Protein AF-A0A9E5EX34-F1 (afdb_monomer_lite)

pLDDT: mean 93.38, std 7.02, range [61.38, 98.5]

Radius of gyration: 18.09 Å; chains: 1; bounding box: 38×45×46 Å

Foldseek 3Di:
DCLCPPVPPNNCVPPPADCVRVVPVVVCVVVDPDDRPDDAPDPDPLQSLCCVWAVDWDPVSVVQVVCQVVPPPVNPRNDSLHQLSVCVRGADPRGTPLVVCVVVVAQEEEQQGQWAQDPDQPDFIGHSDPSRVVRYGRNRHHDDLVDALVVNVVVVVVVVVVCVVPPDDTPYYHGDHPND

Sequence (180 aa):
MFGDIKEGNGDPSLCIFDEKVTPNQHKIAREYTLLDNLYVDGEVSADGHQWSMAAYSTDFVEKVWPLTYRGSPLKKLAAYPSEGAYDVVARPAGGYIWDRCAEAKVSFRSYGEWVDNAKKLGEPSKARVKALEGKFDPFYRGYDLDYPDVKRAERFLEEVARFEKEGGMPQLSIVRLPND

Structure (mmCIF, N/CA/C/O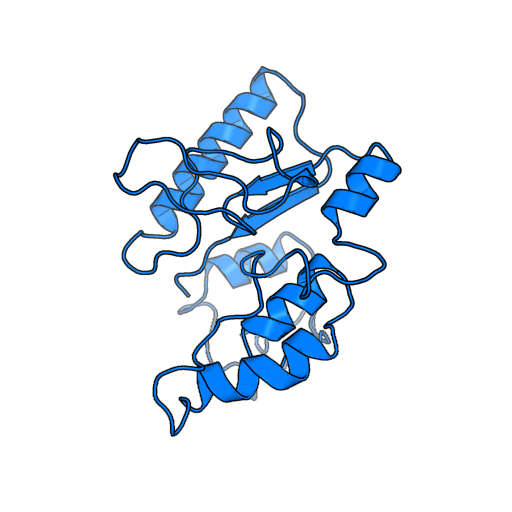 backbone):
data_AF-A0A9E5EX34-F1
#
_entry.id   AF-A0A9E5EX34-F1
#
loop_
_atom_site.group_PDB
_atom_site.id
_atom_site.type_symbol
_atom_site.label_atom_id
_atom_site.label_alt_id
_atom_site.label_comp_id
_atom_site.label_asym_id
_atom_site.label_entity_id
_atom_site.label_seq_id
_atom_site.pdbx_PDB_ins_code
_atom_site.Cartn_x
_atom_site.Cartn_y
_atom_site.Cartn_z
_atom_site.occupancy
_atom_site.B_iso_or_equiv
_atom_site.auth_seq_id
_atom_site.auth_comp_id
_atom_site.auth_asym_id
_atom_site.auth_atom_id
_atom_site.pdbx_PDB_model_num
ATOM 1 N N . MET A 1 1 ? 2.849 -19.484 -6.373 1.00 84.06 1 MET A N 1
ATOM 2 C CA . MET A 1 1 ? 2.858 -19.481 -4.896 1.00 84.06 1 MET A CA 1
ATOM 3 C C . MET A 1 1 ? 1.827 -20.447 -4.331 1.00 84.06 1 MET A C 1
ATOM 5 O O . MET A 1 1 ? 2.218 -21.235 -3.504 1.00 84.06 1 MET A O 1
ATOM 9 N N . PHE A 1 2 ? 0.559 -20.428 -4.763 1.00 93.00 2 PHE A N 1
ATOM 10 C CA . PHE A 1 2 ? -0.502 -21.250 -4.143 1.00 93.00 2 PHE A CA 1
ATOM 11 C C . PHE A 1 2 ? -0.982 -22.440 -4.990 1.00 93.00 2 PHE A C 1
ATOM 13 O O . PHE A 1 2 ? -2.113 -22.890 -4.834 1.00 93.00 2 PHE A O 1
ATOM 20 N N . GLY A 1 3 ? -0.153 -22.945 -5.912 1.00 93.38 3 GLY A N 1
ATOM 21 C CA . GLY A 1 3 ? -0.540 -24.087 -6.756 1.00 93.38 3 GLY A CA 1
ATOM 22 C C . GLY A 1 3 ? -0.783 -25.367 -5.947 1.00 93.38 3 GLY A C 1
ATOM 23 O O . GLY A 1 3 ? -1.549 -26.228 -6.344 1.00 93.38 3 GLY A O 1
ATOM 24 N N . ASP A 1 4 ? -0.178 -25.485 -4.773 1.00 94.44 4 ASP A N 1
ATOM 25 C CA . ASP A 1 4 ? -0.300 -26.600 -3.834 1.00 94.44 4 ASP A CA 1
ATOM 26 C C . ASP A 1 4 ? -1.466 -26.467 -2.829 1.00 94.44 4 ASP A C 1
ATOM 28 O O . ASP A 1 4 ? -1.688 -27.386 -2.035 1.00 94.44 4 ASP A O 1
ATOM 32 N N . ILE A 1 5 ? -2.258 -25.385 -2.881 1.00 95.25 5 ILE A N 1
ATOM 33 C CA . ILE A 1 5 ? -3.485 -25.228 -2.080 1.00 95.25 5 ILE A CA 1
ATOM 34 C C . ILE A 1 5 ? -4.682 -25.806 -2.853 1.00 95.25 5 ILE A C 1
ATOM 36 O O . ILE A 1 5 ? -5.097 -25.273 -3.881 1.00 95.25 5 ILE A O 1
ATOM 40 N N . LYS A 1 6 ? -5.247 -26.909 -2.348 1.00 94.25 6 LYS A N 1
ATOM 41 C CA . LYS A 1 6 ? -6.292 -27.704 -3.030 1.00 94.25 6 LYS A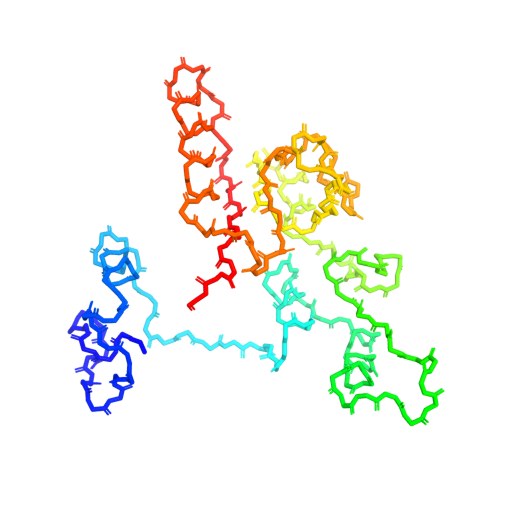 CA 1
ATOM 42 C C . LYS A 1 6 ? -7.666 -27.041 -3.055 1.00 94.25 6 LYS A C 1
ATOM 44 O O . LYS A 1 6 ? -8.534 -27.480 -3.799 1.00 94.25 6 LYS A O 1
ATOM 49 N N . GLU A 1 7 ? -7.877 -26.052 -2.198 1.00 93.31 7 GLU A N 1
ATOM 50 C CA . GLU A 1 7 ? -9.102 -25.264 -2.125 1.00 93.31 7 GLU A CA 1
ATOM 51 C C . GLU A 1 7 ? -9.259 -24.318 -3.330 1.00 93.31 7 GLU A C 1
ATOM 53 O O . GLU A 1 7 ? -10.376 -23.885 -3.604 1.00 93.31 7 GLU A O 1
ATOM 58 N N . GLY A 1 8 ? -8.169 -24.024 -4.053 1.00 92.56 8 GLY A N 1
ATOM 59 C CA . GLY A 1 8 ? -8.205 -23.402 -5.381 1.00 92.56 8 GLY A CA 1
ATOM 60 C C . GLY A 1 8 ? -8.067 -24.433 -6.511 1.00 92.56 8 GLY A C 1
ATOM 61 O O . GLY A 1 8 ? -8.337 -25.617 -6.328 1.00 92.56 8 GLY A O 1
ATOM 62 N N . ASN A 1 9 ? -7.571 -24.011 -7.676 1.00 93.00 9 ASN A N 1
ATOM 63 C CA . ASN A 1 9 ? -7.284 -24.896 -8.813 1.00 93.00 9 ASN A CA 1
ATOM 64 C C . ASN A 1 9 ? -6.290 -26.021 -8.464 1.00 93.00 9 ASN A C 1
ATOM 66 O O . ASN A 1 9 ? -6.342 -27.087 -9.074 1.00 93.00 9 ASN A O 1
ATOM 70 N N . GLY A 1 10 ? -5.409 -25.795 -7.481 1.00 92.19 10 GLY A N 1
ATOM 71 C CA . GLY A 1 10 ? -4.686 -26.863 -6.793 1.00 92.19 10 GLY A CA 1
ATOM 72 C C . GLY A 1 10 ? -3.791 -27.736 -7.677 1.00 92.19 10 GLY A C 1
ATOM 73 O O . GLY A 1 10 ? -3.794 -28.953 -7.492 1.00 92.19 10 GLY A O 1
ATOM 74 N N . ASP A 1 11 ? -3.049 -27.145 -8.623 1.00 93.31 11 ASP A N 1
ATOM 75 C CA . ASP A 1 11 ? -1.993 -27.819 -9.392 1.00 93.31 11 ASP A CA 1
ATOM 76 C C . ASP A 1 11 ? -0.591 -27.571 -8.779 1.00 93.31 11 ASP A C 1
ATOM 78 O O . ASP A 1 11 ? 0.025 -26.523 -9.030 1.00 93.31 11 ASP A O 1
ATOM 82 N N . PRO A 1 12 ? -0.029 -28.527 -8.005 1.00 94.00 12 PRO A N 1
ATOM 83 C CA . PRO A 1 12 ? 1.265 -28.347 -7.352 1.00 94.00 12 PRO A CA 1
ATOM 84 C C . PRO A 1 12 ? 2.424 -28.226 -8.345 1.00 94.00 12 PRO A C 1
ATOM 86 O O . PRO A 1 12 ? 3.476 -27.709 -7.980 1.00 94.00 12 PRO A O 1
ATOM 89 N N . SER A 1 13 ? 2.251 -28.674 -9.598 1.00 94.75 13 SER A N 1
ATOM 90 C CA . SER A 1 13 ? 3.287 -28.551 -10.632 1.00 94.75 13 SER A CA 1
ATOM 91 C C . SER A 1 13 ? 3.539 -27.095 -11.043 1.00 94.75 13 SER A C 1
ATOM 93 O O . SER A 1 13 ? 4.615 -26.779 -11.550 1.00 94.75 13 SER A O 1
ATOM 95 N N . LEU A 1 14 ? 2.590 -26.193 -10.759 1.00 91.81 14 LEU A N 1
ATOM 96 C CA . LEU A 1 14 ? 2.707 -24.751 -10.979 1.00 91.81 14 LEU A CA 1
ATOM 97 C C . LEU A 1 14 ? 3.196 -23.997 -9.725 1.00 91.81 14 LEU A C 1
ATOM 99 O O . LEU A 1 14 ? 3.335 -22.769 -9.744 1.00 91.81 14 LEU A O 1
ATOM 103 N N . CYS A 1 15 ? 3.461 -24.694 -8.614 1.00 93.69 15 CYS A N 1
ATOM 104 C CA . CYS A 1 15 ? 3.920 -24.067 -7.379 1.00 93.69 15 CYS A CA 1
ATOM 105 C C . CYS A 1 15 ? 5.450 -23.902 -7.347 1.00 93.69 15 CYS A C 1
ATOM 107 O O . CYS A 1 15 ? 6.189 -24.823 -7.016 1.00 93.69 15 CYS A O 1
ATOM 109 N N . ILE A 1 16 ? 5.927 -22.697 -7.682 1.00 92.50 16 ILE A N 1
ATOM 110 C CA . ILE A 1 16 ? 7.364 -22.355 -7.673 1.00 92.50 16 ILE A CA 1
ATOM 111 C C . ILE A 1 16 ? 7.926 -22.219 -6.243 1.00 92.50 16 ILE A C 1
ATOM 113 O O . ILE A 1 16 ? 9.064 -22.607 -5.991 1.00 92.50 16 ILE A O 1
ATOM 117 N N . PHE A 1 17 ? 7.136 -21.672 -5.313 1.00 92.94 17 PHE A N 1
ATOM 118 C CA . PHE A 1 17 ? 7.517 -21.455 -3.914 1.00 92.94 17 PHE A CA 1
ATOM 119 C C . PHE A 1 17 ? 6.472 -22.103 -3.013 1.00 92.94 17 PHE A C 1
ATOM 121 O O . PHE A 1 17 ? 5.386 -21.547 -2.851 1.00 92.94 17 PHE A O 1
ATOM 128 N N . ASP A 1 18 ? 6.810 -23.272 -2.476 1.00 93.94 18 ASP A N 1
ATOM 129 C CA . ASP A 1 18 ? 5.919 -24.070 -1.637 1.00 93.94 18 ASP A CA 1
ATOM 130 C C . ASP A 1 18 ? 5.727 -23.457 -0.237 1.00 93.94 18 ASP A C 1
ATOM 132 O O . ASP A 1 18 ? 6.320 -22.432 0.130 1.00 93.94 18 ASP A O 1
ATOM 136 N N . GLU A 1 19 ? 4.899 -24.109 0.576 1.00 94.75 19 GLU A N 1
ATOM 137 C CA . GLU A 1 19 ? 4.647 -23.707 1.962 1.00 94.75 19 GLU A CA 1
ATOM 138 C C . GLU A 1 19 ? 5.912 -23.638 2.832 1.00 94.75 19 GLU A C 1
ATOM 140 O O . GLU A 1 19 ? 5.954 -22.860 3.784 1.00 94.75 19 GLU A O 1
ATOM 145 N N . LYS A 1 20 ? 6.970 -24.399 2.523 1.00 94.88 20 LYS A N 1
ATOM 146 C CA . LYS A 1 20 ? 8.218 -24.319 3.300 1.00 94.88 20 LYS A CA 1
ATOM 147 C C . LYS A 1 20 ? 8.927 -22.986 3.072 1.00 94.88 20 LYS A C 1
ATOM 149 O O . LYS A 1 20 ? 9.619 -22.520 3.974 1.00 94.88 20 LYS A O 1
ATOM 154 N N . VAL A 1 21 ? 8.758 -22.394 1.888 1.00 94.31 21 VAL A N 1
ATOM 155 C CA . VAL A 1 21 ? 9.310 -21.081 1.528 1.00 94.31 21 VAL A CA 1
ATOM 156 C C . VAL A 1 21 ? 8.364 -19.949 1.925 1.00 94.31 21 VAL A C 1
ATOM 158 O O . VAL A 1 21 ? 8.821 -18.923 2.418 1.00 94.31 21 VAL A O 1
ATOM 161 N N . THR A 1 22 ? 7.050 -20.132 1.764 1.00 93.94 22 THR A N 1
ATOM 162 C CA . THR A 1 22 ? 6.038 -19.078 1.988 1.00 93.94 22 THR A CA 1
ATOM 163 C C . THR A 1 22 ? 4.999 -19.451 3.060 1.00 93.94 22 THR A C 1
ATOM 165 O O . THR A 1 22 ? 3.788 -19.386 2.814 1.00 93.94 22 THR A O 1
ATOM 168 N N . PRO A 1 23 ? 5.426 -19.840 4.280 1.00 94.62 23 PRO A N 1
ATOM 169 C CA . PRO A 1 23 ? 4.524 -20.394 5.292 1.00 94.62 23 PRO A CA 1
ATOM 170 C C . PRO A 1 23 ? 3.478 -19.381 5.770 1.00 94.62 23 PRO A C 1
ATOM 172 O O . PRO A 1 23 ? 2.330 -19.740 6.032 1.00 94.62 23 PRO A O 1
ATOM 175 N N . ASN A 1 24 ? 3.844 -18.099 5.851 1.00 92.69 24 ASN A N 1
ATOM 176 C CA . ASN A 1 24 ? 2.932 -17.044 6.292 1.00 92.69 24 ASN A CA 1
ATOM 177 C C . ASN A 1 24 ? 1.834 -16.781 5.254 1.00 92.69 24 ASN A C 1
ATOM 179 O O . ASN A 1 24 ? 0.662 -16.697 5.613 1.00 92.69 24 ASN A O 1
ATOM 183 N N . GLN A 1 25 ? 2.187 -16.705 3.969 1.00 92.81 25 GLN A N 1
ATOM 184 C CA . GLN A 1 25 ? 1.239 -16.498 2.875 1.00 92.81 25 GLN A CA 1
ATOM 185 C C . GLN A 1 25 ? 0.284 -17.690 2.737 1.00 92.81 25 GLN A C 1
ATOM 187 O O . GLN A 1 25 ? -0.920 -17.486 2.600 1.00 92.81 25 GLN A O 1
ATOM 192 N N . HIS A 1 26 ? 0.788 -18.923 2.866 1.00 95.06 26 HIS A N 1
ATOM 193 C CA . HIS A 1 26 ? -0.044 -20.130 2.892 1.00 95.06 26 HIS A CA 1
ATOM 194 C C . HIS A 1 26 ? -1.020 -20.139 4.067 1.00 95.06 26 HIS A C 1
ATOM 196 O O . HIS A 1 26 ? -2.196 -20.462 3.902 1.00 95.06 26 HIS A O 1
ATOM 202 N N . LYS A 1 27 ? -0.556 -19.751 5.259 1.00 95.75 27 LYS A N 1
ATOM 203 C CA . LYS A 1 27 ? -1.423 -19.633 6.432 1.00 95.75 27 LYS A CA 1
ATOM 204 C C . LYS A 1 27 ? -2.525 -18.591 6.211 1.00 95.75 27 LYS A C 1
ATOM 206 O O . LYS A 1 27 ? -3.688 -18.899 6.452 1.00 95.75 27 LYS A O 1
ATOM 211 N N . ILE A 1 28 ? -2.183 -17.407 5.695 1.00 94.25 28 ILE A N 1
ATOM 212 C CA . ILE A 1 28 ? -3.159 -16.351 5.375 1.00 94.25 28 ILE A CA 1
ATOM 213 C C . ILE A 1 28 ? -4.187 -16.853 4.352 1.00 94.25 28 ILE A C 1
ATOM 215 O O . ILE A 1 28 ? -5.383 -16.672 4.556 1.00 94.25 28 ILE A O 1
ATOM 219 N N . ALA A 1 29 ? -3.747 -17.528 3.290 1.00 94.56 29 ALA A N 1
ATOM 220 C CA . ALA A 1 29 ? -4.642 -18.060 2.266 1.00 94.56 29 ALA A CA 1
ATOM 221 C C . ALA A 1 29 ? -5.657 -19.082 2.816 1.00 94.56 29 ALA A C 1
ATOM 223 O O . ALA A 1 29 ? -6.782 -19.135 2.328 1.00 94.56 29 ALA A O 1
ATOM 224 N N . ARG A 1 30 ? -5.284 -19.870 3.836 1.00 94.25 30 ARG A N 1
ATOM 225 C CA . ARG A 1 30 ? -6.174 -20.856 4.479 1.00 94.25 30 ARG A CA 1
ATOM 226 C C . ARG A 1 30 ? -7.099 -20.261 5.536 1.00 94.25 30 ARG A C 1
ATOM 228 O O . ARG A 1 30 ? -8.198 -20.768 5.730 1.00 94.25 30 ARG A O 1
ATOM 235 N N . GLU A 1 31 ? -6.642 -19.241 6.259 1.00 96.62 31 GLU A N 1
ATOM 236 C CA . GLU A 1 31 ? -7.437 -18.594 7.313 1.00 96.62 31 GLU A CA 1
ATOM 237 C C . GLU A 1 31 ? -8.423 -17.560 6.755 1.00 96.62 31 GLU A C 1
ATOM 239 O O . GLU A 1 31 ? -9.448 -17.287 7.380 1.00 96.62 31 GLU A O 1
ATOM 244 N N . TYR A 1 32 ? -8.124 -16.998 5.584 1.00 94.31 32 TYR A N 1
ATOM 245 C CA . TYR A 1 32 ? -8.906 -15.936 4.962 1.00 94.31 32 TYR A CA 1
ATOM 246 C C . TYR A 1 32 ? -9.364 -16.329 3.552 1.00 94.31 32 TYR A C 1
ATOM 248 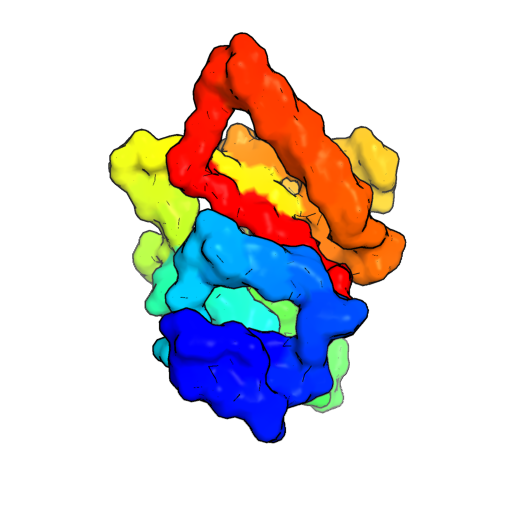O O . TYR A 1 32 ? -9.703 -17.476 3.278 1.00 94.31 32 TYR A O 1
ATOM 256 N N . THR A 1 33 ? -9.479 -15.348 2.658 1.00 93.12 33 THR A N 1
ATOM 257 C CA . THR A 1 33 ? -9.937 -15.564 1.286 1.00 93.12 33 THR A CA 1
ATOM 258 C C . THR A 1 33 ? -8.760 -15.911 0.386 1.00 93.12 33 THR A C 1
ATOM 260 O O . THR A 1 33 ? -7.817 -15.130 0.265 1.00 93.12 33 THR A O 1
ATOM 263 N N . LEU A 1 34 ? -8.859 -17.050 -0.295 1.00 93.44 34 LEU A N 1
ATOM 264 C CA . LEU A 1 34 ? -7.996 -17.407 -1.412 1.00 93.44 34 LEU A CA 1
ATOM 265 C C . LEU A 1 34 ? -8.605 -16.878 -2.718 1.00 93.44 34 LEU A C 1
ATOM 267 O O . LEU A 1 34 ? -9.743 -17.200 -3.051 1.00 93.44 34 LEU A O 1
ATOM 271 N N . LEU A 1 35 ? -7.832 -16.084 -3.460 1.00 90.88 35 LEU A N 1
ATOM 272 C CA . LEU A 1 35 ? -8.123 -15.714 -4.846 1.00 90.88 35 LEU A CA 1
ATOM 273 C C . LEU A 1 35 ? -7.099 -16.423 -5.741 1.00 90.88 35 LEU A C 1
ATOM 275 O O . LEU A 1 35 ? -5.943 -16.013 -5.812 1.00 90.88 35 LEU A O 1
ATOM 279 N N . ASP A 1 36 ? -7.507 -17.509 -6.388 1.00 88.75 36 ASP A N 1
ATOM 280 C CA . ASP A 1 36 ? -6.643 -18.418 -7.158 1.00 88.75 36 ASP A CA 1
ATOM 281 C C . ASP A 1 36 ? -6.724 -18.213 -8.682 1.00 88.75 36 ASP A C 1
ATOM 283 O O . ASP A 1 36 ? -6.031 -18.884 -9.447 1.00 88.75 36 ASP A O 1
ATOM 287 N N . ASN A 1 37 ? -7.556 -17.264 -9.114 1.00 88.06 37 ASN A N 1
ATOM 288 C CA . ASN A 1 37 ? -7.721 -16.847 -10.503 1.00 88.06 37 ASN A CA 1
ATOM 289 C C . ASN A 1 37 ? -7.709 -15.313 -10.621 1.00 88.06 37 ASN A C 1
ATOM 291 O O . ASN A 1 37 ? -8.596 -14.700 -11.219 1.00 88.06 37 ASN A O 1
ATOM 295 N N . LEU A 1 38 ? -6.733 -14.692 -9.956 1.00 88.75 38 LEU A N 1
ATOM 296 C CA . LEU A 1 38 ? -6.532 -13.248 -9.936 1.00 88.75 38 LEU A CA 1
ATOM 297 C C . LEU A 1 38 ? -5.432 -12.862 -10.928 1.00 88.75 38 LEU A C 1
ATOM 299 O O . LEU A 1 38 ? -4.310 -13.360 -10.845 1.00 88.75 38 LEU A O 1
ATOM 303 N N . TYR A 1 39 ? -5.756 -11.942 -11.831 1.00 88.94 39 TYR A N 1
ATOM 304 C CA . TYR A 1 39 ? -4.821 -11.371 -12.795 1.00 88.94 39 TYR A CA 1
ATOM 305 C C . TYR A 1 39 ? -4.526 -9.923 -12.421 1.00 88.94 39 TYR A C 1
ATOM 307 O O . TYR A 1 39 ? -5.379 -9.239 -11.854 1.00 88.94 39 TYR A O 1
ATOM 315 N N . VAL A 1 40 ? -3.312 -9.472 -12.722 1.00 87.25 40 VAL A N 1
ATOM 316 C CA . VAL A 1 40 ? -2.875 -8.098 -12.476 1.00 87.25 40 VAL A CA 1
ATOM 317 C C . VAL A 1 40 ? -2.801 -7.354 -13.805 1.00 87.25 40 VAL A C 1
ATOM 319 O O . VAL A 1 40 ? -2.243 -7.875 -14.766 1.00 87.25 40 VAL A O 1
ATOM 322 N N . ASP A 1 41 ? -3.374 -6.150 -13.849 1.00 89.31 41 ASP A N 1
ATOM 323 C CA . ASP A 1 41 ? -3.305 -5.255 -15.016 1.00 89.31 41 ASP A CA 1
ATOM 324 C C . ASP A 1 41 ? -1.979 -4.483 -15.091 1.00 89.31 41 ASP A C 1
ATOM 326 O O . ASP A 1 41 ? -1.723 -3.797 -16.073 1.00 89.31 41 ASP A O 1
ATOM 330 N N . GLY A 1 42 ? -1.152 -4.564 -14.045 1.00 92.56 42 GLY A N 1
ATOM 331 C CA . GLY A 1 42 ? 0.130 -3.875 -13.981 1.00 92.56 42 GLY A CA 1
ATOM 332 C C . GLY A 1 42 ? 1.295 -4.685 -14.554 1.00 92.56 42 GLY A C 1
ATOM 333 O O . GLY A 1 42 ? 1.443 -5.866 -14.229 1.00 92.56 42 GLY A O 1
ATOM 334 N N . GLU A 1 43 ? 2.163 -4.047 -15.337 1.00 93.19 43 GLU A N 1
ATOM 335 C CA . GLU A 1 43 ? 3.395 -4.639 -15.862 1.00 93.19 43 GLU A CA 1
ATOM 336 C C . GLU A 1 43 ? 4.598 -4.438 -14.937 1.00 93.19 43 GLU A C 1
ATOM 338 O O . GLU A 1 43 ? 5.465 -5.314 -14.840 1.00 93.19 43 GLU A O 1
ATOM 343 N N . VAL A 1 44 ? 4.678 -3.292 -14.257 1.00 93.69 44 VAL A N 1
ATOM 344 C CA . VAL A 1 44 ? 5.719 -2.996 -13.268 1.00 93.69 44 VAL A CA 1
ATOM 345 C C . VAL A 1 44 ? 5.112 -2.379 -12.006 1.00 93.69 44 VAL A C 1
ATOM 347 O O . VAL A 1 44 ? 3.907 -2.172 -11.884 1.00 93.69 44 VAL A O 1
ATOM 350 N N . SER A 1 45 ? 5.943 -2.087 -11.000 1.00 93.31 45 SER A N 1
ATOM 351 C CA . SER A 1 45 ? 5.439 -1.499 -9.751 1.00 93.31 45 SER A CA 1
ATOM 352 C C . SER A 1 45 ? 4.773 -0.141 -9.991 1.00 93.31 45 SER A C 1
ATOM 354 O O . SER A 1 45 ? 3.769 0.161 -9.355 1.00 93.31 45 SER A O 1
ATOM 356 N N . ALA A 1 46 ? 5.292 0.674 -10.916 1.00 94.62 46 ALA A N 1
ATOM 357 C CA . ALA A 1 46 ? 4.773 2.019 -11.149 1.00 94.62 46 ALA A CA 1
ATOM 358 C C . ALA A 1 46 ? 3.273 2.023 -11.500 1.00 94.62 46 ALA A C 1
ATOM 360 O O . ALA A 1 46 ? 2.474 2.625 -10.790 1.00 94.62 46 ALA A O 1
ATOM 361 N N . ASP A 1 47 ? 2.872 1.357 -12.563 1.00 95.12 47 ASP A N 1
ATOM 362 C CA . ASP A 1 47 ? 1.485 1.239 -13.006 1.00 95.12 47 ASP A CA 1
ATOM 363 C C . ASP A 1 47 ? 0.684 0.247 -12.139 1.00 95.12 47 ASP A C 1
ATOM 365 O O . ASP A 1 47 ? -0.470 0.521 -11.810 1.00 95.12 47 ASP A O 1
ATOM 369 N N . GLY A 1 48 ? 1.305 -0.819 -11.620 1.00 95.56 48 GLY A N 1
ATOM 370 C CA . GLY A 1 48 ? 0.657 -1.752 -10.689 1.00 95.56 48 GLY A CA 1
ATOM 371 C C . GLY A 1 48 ? 0.133 -1.089 -9.406 1.00 95.56 48 GLY A C 1
ATOM 372 O O . GLY A 1 48 ? -0.987 -1.366 -8.962 1.00 95.56 48 GLY A O 1
ATOM 373 N N . HIS A 1 49 ? 0.891 -0.147 -8.837 1.00 95.62 49 HIS A N 1
ATOM 374 C CA . HIS A 1 49 ? 0.439 0.671 -7.709 1.00 95.62 49 HIS A CA 1
ATOM 375 C C . HIS A 1 49 ? -0.752 1.575 -8.087 1.00 95.62 49 HIS A C 1
ATOM 377 O O . HIS A 1 49 ? -1.649 1.782 -7.268 1.00 95.62 49 HIS A O 1
ATOM 383 N N . GLN A 1 50 ? -0.813 2.083 -9.325 1.00 95.94 50 GLN A N 1
ATOM 384 C CA . GLN A 1 50 ? -1.956 2.875 -9.804 1.00 95.94 50 GLN A CA 1
ATOM 385 C C . GLN A 1 50 ? -3.207 2.011 -9.969 1.00 95.94 50 GLN A C 1
ATOM 387 O O . GLN A 1 50 ? -4.269 2.370 -9.462 1.00 95.94 50 GLN A O 1
ATOM 392 N N . TRP A 1 51 ? -3.083 0.845 -10.605 1.00 96.06 51 TRP A N 1
ATOM 393 C CA . TRP A 1 51 ? -4.187 -0.105 -10.740 1.00 96.06 51 TRP A CA 1
ATOM 394 C C . TRP A 1 51 ? -4.730 -0.539 -9.381 1.00 96.06 51 TRP A C 1
ATOM 396 O O . TRP A 1 51 ? -5.937 -0.484 -9.155 1.00 96.06 51 TRP A O 1
ATOM 406 N N . SER A 1 52 ? -3.845 -0.860 -8.438 1.00 94.69 52 SER A N 1
ATOM 407 C CA . SER A 1 52 ? -4.247 -1.306 -7.101 1.00 94.69 52 SER A CA 1
ATOM 408 C C . SER A 1 52 ? -4.964 -0.209 -6.312 1.00 94.69 52 SER A C 1
ATOM 410 O O . SER A 1 52 ? -5.942 -0.480 -5.617 1.00 94.69 52 SER A O 1
ATOM 412 N N . MET A 1 53 ? -4.485 1.036 -6.403 1.00 96.62 53 MET A N 1
ATOM 413 C CA . MET A 1 53 ? -4.982 2.131 -5.569 1.00 96.62 53 MET A CA 1
ATOM 414 C C . MET A 1 53 ? -6.041 2.996 -6.244 1.00 96.62 53 MET A C 1
ATOM 416 O O . MET A 1 53 ? -6.696 3.755 -5.544 1.00 96.62 53 MET A O 1
ATOM 420 N N . ALA A 1 54 ? -6.239 2.926 -7.558 1.00 95.88 54 ALA A N 1
ATOM 421 C CA . ALA A 1 54 ? -7.210 3.760 -8.271 1.00 95.88 54 ALA A CA 1
ATOM 422 C C . ALA A 1 54 ? -8.053 3.020 -9.316 1.00 95.88 54 ALA A C 1
ATOM 424 O O . ALA A 1 54 ? -8.962 3.633 -9.875 1.00 95.88 54 ALA A O 1
ATOM 425 N N . ALA A 1 55 ? -7.764 1.744 -9.596 1.00 95.44 55 ALA A N 1
ATOM 426 C CA . ALA A 1 55 ? -8.342 1.000 -10.719 1.00 95.44 55 ALA A CA 1
ATOM 427 C C . ALA A 1 55 ? -8.148 1.701 -12.080 1.00 95.44 55 ALA A C 1
ATOM 429 O O . ALA A 1 55 ? -8.953 1.533 -12.994 1.00 95.44 55 ALA A O 1
ATOM 430 N N . TYR A 1 56 ? -7.106 2.532 -12.197 1.00 95.56 56 TYR A N 1
ATOM 431 C CA . TYR A 1 56 ? -6.768 3.247 -13.421 1.00 95.56 56 TYR A CA 1
ATOM 432 C C . TYR A 1 56 ? -5.313 3.713 -13.392 1.00 95.56 56 TYR A C 1
ATOM 434 O O . TYR A 1 56 ? -4.903 4.385 -12.444 1.00 95.56 56 TYR A O 1
ATOM 442 N N . SER A 1 57 ? -4.568 3.437 -14.460 1.00 96.19 57 SER A N 1
ATOM 443 C CA . SER A 1 57 ? -3.262 4.045 -14.722 1.00 96.19 57 SER A CA 1
ATOM 444 C C . SER A 1 57 ? -3.393 5.135 -15.790 1.00 96.19 57 SER A C 1
ATOM 446 O O . SER A 1 57 ? -4.074 4.968 -16.803 1.00 96.19 57 SER A O 1
ATOM 448 N N . THR A 1 58 ? -2.814 6.312 -15.542 1.00 96.44 58 THR A N 1
ATOM 449 C CA . THR A 1 58 ? -2.956 7.458 -16.454 1.00 96.44 58 THR A CA 1
ATOM 450 C C . THR A 1 58 ? -2.029 7.350 -17.658 1.00 96.44 58 THR A C 1
ATOM 452 O O . THR A 1 58 ? -0.940 6.798 -17.565 1.00 96.44 58 THR A O 1
ATOM 455 N N . ASP A 1 59 ? -2.404 7.980 -18.778 1.00 95.56 59 ASP A N 1
ATOM 456 C CA . ASP A 1 59 ? -1.549 8.075 -19.975 1.00 95.56 59 ASP A CA 1
ATOM 457 C C . ASP A 1 59 ? -0.157 8.654 -19.655 1.00 95.56 59 ASP A C 1
ATOM 459 O O . ASP A 1 59 ? 0.846 8.255 -20.243 1.00 95.56 59 ASP A O 1
ATOM 463 N N . PHE A 1 60 ? -0.085 9.563 -18.676 1.00 94.75 60 PHE A N 1
ATOM 464 C CA . PHE A 1 60 ? 1.183 10.058 -18.151 1.00 94.75 60 PHE A CA 1
ATOM 465 C C . PHE A 1 60 ? 2.009 8.939 -17.507 1.00 94.75 60 PHE A C 1
ATOM 467 O O . PHE A 1 60 ? 3.181 8.791 -17.845 1.00 94.75 60 PHE A O 1
ATOM 474 N N . VAL A 1 61 ? 1.420 8.150 -16.603 1.00 95.31 61 VAL A N 1
ATOM 475 C CA . VAL A 1 61 ? 2.112 7.025 -15.957 1.00 95.31 61 VAL A CA 1
ATOM 476 C C . VAL A 1 61 ? 2.583 6.023 -17.008 1.00 95.31 61 VAL A C 1
ATOM 478 O O . VAL A 1 61 ? 3.780 5.731 -17.043 1.00 95.31 61 VAL A O 1
ATOM 481 N N . GLU A 1 62 ? 1.696 5.604 -17.915 1.00 94.94 62 GLU A N 1
ATOM 482 C CA . GLU A 1 62 ? 1.980 4.616 -18.967 1.00 94.94 62 GLU A CA 1
ATOM 483 C C . GLU A 1 62 ? 3.115 5.026 -19.907 1.00 94.94 62 GLU A C 1
ATOM 485 O O . GLU A 1 62 ? 3.933 4.213 -20.335 1.00 94.94 62 GLU A O 1
ATOM 490 N N . LYS A 1 63 ? 3.225 6.319 -20.219 1.00 92.19 63 LYS A N 1
ATOM 491 C CA . LYS A 1 63 ? 4.292 6.822 -21.095 1.00 92.19 63 LYS A CA 1
ATOM 492 C C . LYS A 1 63 ? 5.610 7.065 -20.369 1.00 92.19 63 LYS A C 1
ATOM 494 O O . LYS A 1 63 ? 6.654 7.142 -21.021 1.00 92.19 63 LYS A O 1
ATOM 499 N N . VAL A 1 64 ? 5.585 7.223 -19.047 1.00 91.19 64 VAL A N 1
ATOM 500 C CA . VAL A 1 64 ? 6.760 7.630 -18.266 1.00 91.19 64 VAL A CA 1
ATOM 501 C C . VAL A 1 64 ? 7.441 6.446 -17.594 1.00 91.19 64 VAL A C 1
ATOM 503 O O . VAL A 1 64 ? 8.673 6.384 -17.621 1.00 91.19 64 VAL A O 1
ATOM 506 N N . TRP A 1 65 ? 6.696 5.487 -17.035 1.00 92.12 65 TRP A N 1
ATOM 507 C CA . TRP A 1 65 ? 7.311 4.356 -16.338 1.00 92.12 65 TRP A CA 1
ATOM 508 C C . TRP A 1 65 ? 8.304 3.568 -17.218 1.00 92.12 65 TRP A C 1
ATOM 510 O O . TRP A 1 65 ? 9.374 3.229 -16.692 1.00 92.12 65 TRP A O 1
ATOM 520 N N . PRO A 1 66 ? 8.097 3.372 -18.546 1.00 91.38 66 PRO A N 1
ATOM 521 C CA . PRO A 1 66 ? 9.056 2.633 -19.367 1.00 91.38 66 PRO A CA 1
ATOM 522 C C . PRO A 1 66 ? 10.424 3.317 -19.431 1.00 91.38 66 PRO A C 1
ATOM 524 O O . PRO A 1 66 ? 11.454 2.648 -19.502 1.00 91.38 66 PRO A O 1
ATOM 527 N N . LEU A 1 67 ? 10.464 4.653 -19.362 1.00 87.88 67 LEU A N 1
ATOM 528 C CA . LEU A 1 67 ? 11.712 5.425 -19.344 1.00 87.88 67 LEU A CA 1
ATOM 529 C C . LEU A 1 67 ? 12.485 5.248 -18.031 1.00 87.88 67 LEU A C 1
ATOM 531 O O . LEU A 1 67 ? 13.716 5.335 -18.031 1.00 87.88 67 LEU A O 1
ATOM 535 N N . THR A 1 68 ? 11.777 4.991 -16.933 1.00 85.31 68 THR A N 1
ATOM 536 C CA . THR A 1 68 ? 12.362 4.777 -15.605 1.00 85.31 68 THR A CA 1
ATOM 537 C C . THR A 1 68 ? 12.934 3.373 -15.474 1.00 85.31 68 THR A C 1
ATOM 539 O O . THR A 1 68 ? 14.077 3.233 -15.048 1.00 85.31 68 THR A O 1
ATOM 542 N N . TYR A 1 69 ? 12.204 2.350 -15.925 1.00 87.50 69 TYR A N 1
ATOM 543 C CA . TYR A 1 69 ? 12.636 0.951 -15.813 1.00 87.50 69 TYR A CA 1
ATOM 544 C C . TYR A 1 69 ? 13.655 0.535 -16.881 1.00 87.50 69 TYR A C 1
ATOM 546 O O . TYR A 1 69 ? 14.593 -0.198 -16.580 1.00 87.50 69 TYR A O 1
ATOM 554 N N . ARG A 1 70 ? 13.540 1.038 -18.119 1.00 84.38 70 ARG A N 1
ATOM 555 C CA . ARG A 1 70 ? 14.563 0.814 -19.161 1.00 84.38 70 ARG A CA 1
ATOM 556 C C . ARG A 1 70 ? 15.852 1.595 -18.886 1.00 84.38 70 ARG A C 1
ATOM 558 O O . ARG A 1 70 ? 16.913 1.243 -19.399 1.00 84.38 70 ARG A O 1
ATOM 565 N N . GLY A 1 71 ? 15.747 2.683 -18.124 1.00 72.00 71 GLY A N 1
ATOM 566 C CA . GLY A 1 71 ? 16.771 3.711 -18.025 1.00 72.00 71 GLY A CA 1
ATOM 567 C C . GLY A 1 71 ? 16.726 4.662 -19.225 1.00 72.00 71 GLY A C 1
ATOM 568 O O . GLY A 1 71 ? 16.799 4.262 -20.390 1.00 72.00 71 GLY A O 1
ATOM 569 N N . SER A 1 72 ? 16.614 5.962 -18.946 1.00 68.19 72 SER A N 1
ATOM 570 C CA . SER A 1 72 ? 16.602 6.987 -19.989 1.00 68.19 72 SER A CA 1
ATOM 571 C C . SER A 1 72 ? 17.963 7.071 -20.699 1.00 68.19 72 SER A C 1
ATOM 573 O O . SER A 1 72 ? 18.979 7.271 -20.022 1.00 68.19 72 SER A O 1
ATOM 575 N N . PRO A 1 73 ? 18.006 7.078 -22.049 1.00 67.25 73 PRO A N 1
ATOM 576 C CA . PRO A 1 73 ? 19.236 7.340 -22.805 1.00 67.25 73 PRO A CA 1
ATOM 577 C C . PRO A 1 73 ? 19.890 8.682 -22.447 1.00 67.25 73 PRO A C 1
ATOM 579 O O . PRO A 1 73 ? 21.097 8.852 -22.587 1.00 67.25 73 PRO A O 1
ATOM 582 N N . LEU A 1 74 ? 19.093 9.640 -21.962 1.00 68.19 74 LEU A N 1
ATOM 583 C CA . LEU A 1 74 ? 19.535 10.988 -21.615 1.00 68.19 74 LEU A CA 1
ATOM 584 C C . LEU A 1 74 ? 19.957 11.132 -20.143 1.00 68.19 74 LEU A C 1
ATOM 586 O O . LEU A 1 74 ? 20.326 12.234 -19.747 1.00 68.19 74 LEU A O 1
ATOM 590 N N . LYS A 1 75 ? 19.867 10.073 -19.316 1.00 63.09 75 LYS A N 1
ATOM 591 C CA . LYS A 1 75 ? 20.110 10.071 -17.850 1.00 63.09 75 LYS A CA 1
ATOM 592 C C . LYS A 1 75 ? 19.360 11.152 -17.040 1.00 63.09 75 LYS 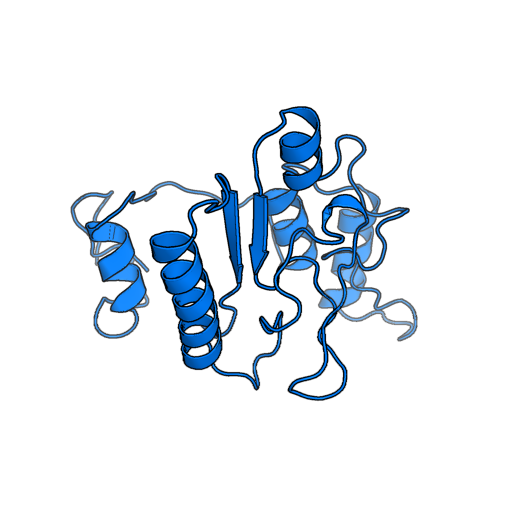A C 1
ATOM 594 O O . LYS A 1 75 ? 19.619 11.317 -15.854 1.00 63.09 75 LYS A O 1
ATOM 599 N N . LYS A 1 76 ? 18.436 11.891 -17.666 1.00 63.16 76 LYS A N 1
ATOM 600 C CA . LYS A 1 76 ? 17.742 13.067 -17.105 1.00 63.16 76 LYS A CA 1
ATOM 601 C C . LYS A 1 76 ? 16.222 12.903 -16.992 1.00 63.16 76 LYS A C 1
ATOM 603 O O . LYS A 1 76 ? 15.575 13.773 -16.429 1.00 63.16 76 LYS A O 1
ATOM 608 N N . LEU A 1 77 ? 15.657 11.815 -17.526 1.00 61.38 77 LEU A N 1
ATOM 609 C CA . LEU A 1 77 ? 14.205 11.555 -17.563 1.00 61.38 77 LEU A CA 1
ATOM 610 C C . LEU A 1 77 ? 13.778 10.357 -16.695 1.00 61.38 77 LEU A C 1
ATOM 612 O O . LEU A 1 77 ? 12.698 9.816 -16.895 1.00 61.38 77 LEU A O 1
ATOM 616 N N . ALA A 1 78 ? 14.617 9.911 -15.756 1.00 66.25 78 ALA A N 1
ATOM 617 C CA . ALA A 1 78 ? 14.241 8.847 -14.826 1.00 66.25 78 ALA A CA 1
ATOM 618 C C . ALA A 1 78 ? 13.368 9.441 -13.707 1.00 66.25 78 ALA A C 1
ATOM 620 O O . ALA A 1 78 ? 13.875 9.879 -12.677 1.00 66.25 78 ALA A O 1
ATOM 621 N N . ALA A 1 79 ? 12.063 9.518 -13.953 1.00 80.81 79 ALA A N 1
ATOM 622 C CA . ALA A 1 79 ? 11.056 9.970 -13.002 1.00 80.81 79 ALA A CA 1
ATOM 623 C C . ALA A 1 79 ? 10.134 8.794 -12.683 1.00 80.81 79 ALA A C 1
ATOM 625 O O . ALA A 1 79 ? 9.484 8.273 -13.583 1.00 80.81 79 ALA A O 1
ATOM 626 N N . TYR A 1 80 ? 10.065 8.354 -11.427 1.00 90.69 80 TYR A N 1
ATOM 627 C CA . TYR A 1 80 ? 9.109 7.317 -11.029 1.00 90.69 80 TYR A CA 1
ATOM 628 C C . TYR A 1 80 ? 7.708 7.946 -10.928 1.00 90.69 80 TYR A C 1
ATOM 630 O O . TYR A 1 80 ? 7.483 8.730 -10.005 1.00 90.69 80 TYR A O 1
ATOM 638 N N . PRO A 1 81 ? 6.773 7.677 -11.864 1.00 93.56 81 PRO A N 1
ATOM 639 C CA . PRO A 1 81 ? 5.545 8.462 -12.002 1.00 93.56 81 PRO A CA 1
ATOM 640 C C . PRO A 1 81 ? 4.428 8.006 -11.055 1.00 93.56 81 PRO A C 1
ATOM 642 O O . PRO A 1 81 ? 3.284 8.403 -11.230 1.00 93.56 81 PRO A O 1
ATOM 645 N N . SER A 1 82 ? 4.736 7.162 -10.072 1.00 94.31 82 SER A N 1
ATOM 646 C CA . SER A 1 82 ? 3.742 6.513 -9.225 1.00 94.31 82 SER A CA 1
ATOM 647 C C . SER A 1 82 ? 3.937 6.835 -7.750 1.00 94.31 82 SER A C 1
ATOM 649 O O . SER A 1 82 ? 4.751 7.680 -7.372 1.00 94.31 82 SER A O 1
ATOM 651 N N . GLU A 1 83 ? 3.137 6.188 -6.910 1.00 94.75 83 GLU A N 1
ATOM 652 C CA . GLU A 1 83 ? 3.185 6.293 -5.460 1.00 94.75 83 GLU A CA 1
ATOM 653 C C . GLU A 1 83 ? 3.105 7.738 -4.952 1.00 94.75 83 GLU A C 1
ATOM 655 O O . GLU A 1 83 ? 3.712 8.071 -3.941 1.00 94.75 83 GLU A O 1
ATOM 660 N N . GLY A 1 84 ? 2.399 8.616 -5.672 1.00 94.12 84 GLY A N 1
ATOM 661 C CA . GLY A 1 84 ? 2.171 10.014 -5.292 1.00 94.12 84 GLY A CA 1
ATOM 662 C C . GLY A 1 84 ? 3.296 10.988 -5.653 1.00 94.12 84 GLY A C 1
ATOM 663 O O . GLY A 1 84 ? 3.145 12.180 -5.409 1.00 94.12 84 GLY A O 1
ATOM 664 N N . ALA A 1 85 ? 4.395 10.536 -6.270 1.00 91.75 85 ALA A N 1
ATOM 665 C CA . ALA A 1 85 ? 5.544 11.394 -6.589 1.00 91.75 85 ALA A CA 1
ATOM 666 C C . ALA A 1 85 ? 5.217 12.544 -7.566 1.00 91.75 85 ALA A C 1
ATOM 668 O O . ALA A 1 85 ? 5.808 13.620 -7.488 1.00 91.75 85 ALA A O 1
ATOM 669 N N . TYR A 1 86 ? 4.254 12.333 -8.466 1.00 92.69 86 TYR A N 1
ATOM 670 C CA . TYR A 1 86 ? 3.818 13.307 -9.472 1.00 92.69 86 TYR A 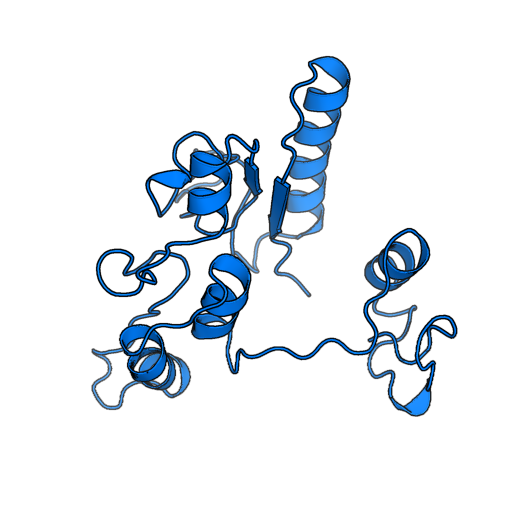CA 1
ATOM 671 C C . TYR A 1 86 ? 2.307 13.524 -9.417 1.00 92.69 86 TYR A C 1
ATOM 673 O O . TYR A 1 86 ? 1.654 13.610 -10.452 1.00 92.69 86 TYR A O 1
ATOM 681 N N . ASP A 1 87 ? 1.741 13.600 -8.211 1.00 94.25 87 ASP A N 1
ATOM 682 C CA . ASP A 1 87 ? 0.291 13.544 -7.994 1.00 94.25 87 ASP A CA 1
ATOM 683 C C . ASP A 1 87 ? -0.526 14.495 -8.887 1.00 94.25 87 ASP A C 1
ATOM 685 O O . ASP A 1 87 ? -1.534 14.094 -9.451 1.00 94.25 87 ASP A O 1
ATOM 689 N N . VAL A 1 88 ? -0.048 15.722 -9.115 1.00 92.25 88 VAL A N 1
ATOM 690 C CA . VAL A 1 88 ? -0.735 16.720 -9.959 1.00 92.25 88 VAL A CA 1
ATOM 691 C C . VAL A 1 88 ? -1.010 16.224 -11.387 1.00 92.25 88 VAL A C 1
ATOM 693 O O . VAL A 1 88 ? -2.008 16.622 -11.981 1.00 92.25 88 VAL A O 1
ATOM 696 N N . VAL A 1 89 ? -0.134 15.387 -11.947 1.00 93.62 89 VAL A N 1
ATOM 697 C CA . VAL A 1 89 ? -0.222 14.917 -13.344 1.00 93.62 89 VAL A CA 1
ATOM 698 C C . VAL A 1 89 ? -0.456 13.413 -13.465 1.00 93.62 89 VAL A C 1
ATOM 700 O O . VAL A 1 89 ? -1.010 12.965 -14.463 1.00 93.62 89 VAL A O 1
ATOM 703 N N . ALA A 1 90 ? -0.040 12.634 -12.467 1.00 94.75 90 ALA A N 1
ATOM 704 C CA . ALA A 1 90 ? -0.150 11.182 -12.465 1.00 94.75 90 ALA A CA 1
ATOM 705 C C . ALA A 1 90 ? -1.478 10.686 -11.887 1.00 94.75 90 ALA A C 1
ATOM 707 O O . ALA A 1 90 ? -1.899 9.584 -12.235 1.00 94.75 90 ALA A O 1
ATOM 708 N N . ARG A 1 91 ? -2.134 11.475 -11.022 1.00 95.62 91 ARG A N 1
ATOM 709 C CA . ARG A 1 91 ? -3.381 11.074 -10.363 1.00 95.62 91 ARG A CA 1
ATOM 710 C C . ARG A 1 91 ? -4.494 10.856 -11.394 1.00 95.62 91 ARG A C 1
ATOM 712 O O . ARG A 1 91 ? -4.759 11.752 -12.199 1.00 95.62 91 ARG A O 1
ATOM 719 N N . PRO A 1 92 ? -5.207 9.721 -11.338 1.00 95.38 92 PRO A N 1
ATOM 720 C CA . PRO A 1 92 ? -6.413 9.518 -12.134 1.00 95.38 92 PRO A CA 1
ATOM 721 C C . PRO A 1 92 ? -7.476 10.580 -11.846 1.00 95.38 92 PRO A C 1
ATOM 723 O O . PRO A 1 92 ? -7.601 11.042 -10.716 1.00 95.38 92 PRO A O 1
ATOM 726 N N . ALA A 1 93 ? -8.300 10.925 -12.839 1.00 94.38 93 ALA A N 1
ATOM 727 C CA . ALA A 1 93 ? -9.374 11.911 -12.662 1.00 94.38 93 ALA A CA 1
ATOM 728 C C . ALA A 1 93 ? -10.384 11.495 -11.580 1.00 94.38 93 ALA A C 1
ATOM 730 O O . ALA A 1 93 ? -10.915 12.341 -10.865 1.00 94.38 93 ALA A O 1
ATOM 731 N N . GLY A 1 94 ? -10.610 10.184 -11.440 1.00 93.44 94 GLY A N 1
ATOM 732 C CA . GLY A 1 94 ? -11.363 9.636 -10.323 1.00 93.44 94 GLY A CA 1
ATOM 733 C C . GLY A 1 94 ? -10.669 9.914 -8.994 1.00 93.44 94 GLY A C 1
ATOM 734 O O . GLY A 1 94 ? -11.332 10.260 -8.035 1.00 93.44 94 GLY A O 1
ATOM 735 N N . GLY A 1 95 ? -9.346 9.843 -8.906 1.00 96.38 95 GLY A N 1
ATOM 736 C CA . GLY A 1 95 ? -8.601 9.767 -7.650 1.00 96.38 95 GLY A CA 1
ATOM 737 C C . GLY A 1 95 ? -8.401 8.316 -7.209 1.00 96.38 95 GLY A C 1
ATOM 738 O O . GLY A 1 95 ? -8.775 7.385 -7.916 1.00 96.38 95 GLY A O 1
ATOM 739 N N . TYR A 1 96 ? -7.817 8.130 -6.035 1.00 97.69 96 TYR A N 1
ATOM 740 C CA . TYR A 1 96 ? -7.488 6.827 -5.467 1.00 97.69 96 TYR A CA 1
ATOM 741 C C . TYR A 1 96 ? -8.582 6.329 -4.504 1.00 97.69 96 TYR A C 1
ATOM 743 O O . TYR A 1 96 ? -9.524 7.045 -4.157 1.00 97.69 96 TYR A O 1
ATOM 751 N N . ILE A 1 97 ? -8.434 5.103 -4.005 1.00 97.81 97 ILE A N 1
ATOM 752 C CA . ILE A 1 97 ? -9.373 4.423 -3.113 1.00 97.81 97 ILE A CA 1
ATOM 753 C C . ILE A 1 97 ? -9.613 5.211 -1.825 1.00 97.81 97 ILE A C 1
ATOM 755 O O . ILE A 1 97 ? -10.747 5.298 -1.367 1.00 97.81 97 ILE A O 1
ATOM 759 N N . TRP A 1 98 ? -8.594 5.881 -1.282 1.00 97.88 98 TRP A N 1
ATOM 760 C CA . TRP A 1 98 ? -8.754 6.745 -0.109 1.00 97.88 98 TRP A CA 1
ATOM 761 C C . TRP A 1 98 ? -9.606 7.990 -0.382 1.00 97.88 98 TRP A C 1
ATOM 763 O O . TRP A 1 98 ? -10.293 8.453 0.526 1.00 97.88 98 TRP A O 1
ATOM 773 N N . ASP A 1 99 ? -9.630 8.507 -1.616 1.00 97.56 99 ASP A N 1
ATOM 774 C CA . ASP A 1 99 ? -10.550 9.592 -1.980 1.00 97.56 99 ASP A CA 1
ATOM 775 C C . ASP A 1 99 ? -11.994 9.080 -1.963 1.00 97.56 99 ASP A C 1
ATOM 777 O O . ASP A 1 99 ? -12.873 9.720 -1.386 1.00 97.56 99 ASP A O 1
ATOM 781 N N . ARG A 1 100 ? -12.224 7.871 -2.501 1.00 97.50 100 ARG A N 1
ATOM 782 C CA . ARG A 1 100 ? -13.540 7.212 -2.449 1.00 97.50 100 ARG A CA 1
ATOM 783 C C . ARG A 1 100 ? -13.972 6.917 -1.026 1.00 97.50 100 ARG A C 1
ATOM 785 O O . ARG A 1 100 ? -15.125 7.160 -0.682 1.00 97.50 100 ARG A O 1
ATOM 792 N N . CYS A 1 101 ? -13.066 6.431 -0.182 1.00 98.19 101 CYS A N 1
ATOM 793 C CA . CYS A 1 101 ? -13.374 6.200 1.222 1.00 98.19 101 CYS A CA 1
ATOM 794 C C . CYS A 1 101 ? -13.741 7.509 1.931 1.00 98.19 101 CYS A C 1
ATOM 796 O O . CYS A 1 101 ? -14.725 7.536 2.667 1.00 98.19 101 CYS A O 1
ATOM 798 N N . ALA A 1 102 ? -13.010 8.601 1.680 1.00 97.31 102 ALA A N 1
ATOM 799 C CA . ALA A 1 102 ? -13.323 9.909 2.251 1.00 97.31 102 ALA A CA 1
ATOM 800 C C . ALA A 1 102 ? -14.711 10.414 1.819 1.00 97.31 102 ALA A C 1
ATOM 802 O O . ALA A 1 102 ? -15.501 10.830 2.669 1.00 97.31 102 ALA A O 1
ATOM 803 N N . GLU A 1 103 ? -15.036 10.328 0.527 1.00 97.31 103 GLU A N 1
ATOM 804 C CA . GLU A 1 103 ? -16.351 10.694 -0.020 1.00 97.31 103 GLU A CA 1
ATOM 805 C C . GLU A 1 103 ? -17.481 9.834 0.563 1.00 97.31 103 GLU A C 1
ATOM 807 O O . GLU A 1 103 ? -18.528 10.352 0.957 1.00 97.31 103 GLU A O 1
ATOM 812 N N . ALA A 1 104 ? -17.250 8.524 0.679 1.00 98.12 104 ALA A N 1
ATOM 813 C CA . ALA A 1 104 ? -18.207 7.557 1.210 1.00 98.12 104 ALA A CA 1
ATOM 814 C C . ALA A 1 104 ? -18.270 7.524 2.748 1.00 98.12 104 ALA A C 1
ATOM 816 O O . ALA A 1 104 ? -19.052 6.757 3.309 1.00 98.12 104 ALA A O 1
ATOM 817 N N . LYS A 1 105 ? -17.465 8.342 3.444 1.00 97.88 105 LYS A N 1
ATOM 818 C CA . LYS A 1 105 ? -17.325 8.343 4.912 1.00 97.88 105 LYS A CA 1
ATOM 819 C C . LYS A 1 105 ? -16.914 6.980 5.492 1.00 97.88 105 LYS A C 1
ATOM 821 O O . LYS A 1 105 ? -17.244 6.670 6.634 1.00 97.88 105 LYS A O 1
ATOM 826 N N . VAL A 1 106 ? -16.172 6.190 4.722 1.00 98.50 106 VAL A N 1
ATOM 827 C CA . VAL A 1 106 ? -15.536 4.947 5.173 1.00 98.50 106 VAL A CA 1
ATOM 828 C C . VAL A 1 106 ? -14.223 5.314 5.852 1.00 98.50 106 VAL A C 1
ATOM 830 O O . VAL A 1 106 ? -13.419 6.051 5.284 1.00 98.50 106 VAL A O 1
ATOM 833 N N . SER A 1 107 ? -13.987 4.837 7.074 1.00 98.50 107 SER A N 1
ATOM 834 C CA . SER A 1 107 ? -12.710 5.090 7.747 1.00 98.50 107 SER A CA 1
ATOM 835 C C . SER A 1 107 ? -11.592 4.273 7.096 1.00 98.50 107 SER A C 1
ATOM 837 O O . SER A 1 107 ? -11.735 3.077 6.856 1.00 98.50 107 SER A O 1
ATOM 839 N N . PHE A 1 108 ? -10.460 4.915 6.813 1.00 98.50 108 PHE A N 1
ATOM 840 C CA . PHE A 1 108 ? -9.314 4.272 6.177 1.00 98.50 108 PHE A CA 1
ATOM 841 C C . PHE A 1 108 ? -8.004 4.676 6.844 1.00 98.50 108 PHE A C 1
ATOM 843 O O . PHE A 1 108 ? -7.910 5.745 7.464 1.00 98.50 108 PHE A O 1
ATOM 850 N N . ARG A 1 109 ? -6.991 3.818 6.706 1.00 98.44 109 ARG A N 1
ATOM 851 C CA . ARG A 1 109 ? -5.632 4.093 7.166 1.00 98.44 109 ARG 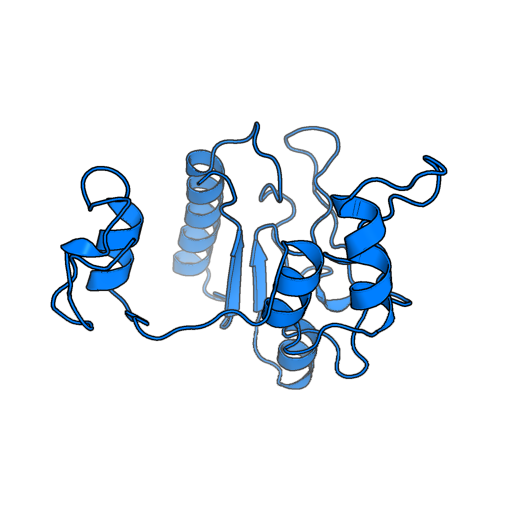A CA 1
ATOM 852 C C . ARG A 1 109 ? -4.586 3.426 6.277 1.00 98.44 109 ARG A C 1
ATOM 854 O O . ARG A 1 109 ? -4.709 2.249 5.949 1.00 98.44 109 ARG A O 1
ATOM 861 N N . SER A 1 110 ? -3.545 4.178 5.923 1.00 98.19 110 SER A N 1
ATOM 862 C CA . SER A 1 110 ? -2.367 3.640 5.234 1.00 98.19 110 SER A CA 1
ATOM 863 C C . SER A 1 110 ? -1.242 3.306 6.217 1.00 98.19 110 SER A C 1
ATOM 865 O O . SER A 1 110 ? -0.914 4.094 7.109 1.00 98.19 110 SER A O 1
ATOM 867 N N . TYR A 1 111 ? -0.623 2.152 6.003 1.00 98.25 111 TYR A N 1
ATOM 868 C CA . TYR A 1 111 ? 0.598 1.691 6.644 1.00 98.25 111 TYR A CA 1
ATOM 869 C C . TYR A 1 111 ? 1.660 1.502 5.556 1.00 98.25 111 TYR A C 1
ATOM 871 O O . TYR A 1 111 ? 1.855 0.413 5.014 1.00 98.25 111 TYR A O 1
ATOM 879 N N . GLY A 1 112 ? 2.328 2.608 5.212 1.00 96.38 112 GLY A N 1
ATOM 880 C CA . GLY A 1 112 ? 3.491 2.628 4.318 1.00 96.38 112 GLY A CA 1
ATOM 881 C C . GLY A 1 112 ? 3.205 2.825 2.824 1.00 96.38 112 GLY A C 1
ATOM 882 O O . GLY A 1 112 ? 4.156 2.966 2.055 1.00 96.38 112 GLY A O 1
ATOM 883 N N . GLU A 1 113 ? 1.938 2.884 2.410 1.00 96.56 113 GLU A N 1
ATOM 884 C CA . GLU A 1 113 ? 1.533 3.121 1.019 1.00 96.56 113 GLU A CA 1
ATOM 885 C C . GLU A 1 113 ? 1.283 4.619 0.768 1.00 96.56 113 GLU A C 1
ATOM 887 O O . GLU A 1 113 ? 0.564 5.260 1.538 1.00 96.56 113 GLU A O 1
ATOM 892 N N . TRP A 1 114 ? 1.885 5.195 -0.284 1.00 96.75 114 TRP A N 1
ATOM 893 C CA . TRP A 1 114 ? 1.882 6.650 -0.551 1.00 96.75 114 TRP A CA 1
ATOM 894 C C . TRP A 1 114 ? 2.473 7.494 0.602 1.00 96.75 114 TRP A C 1
ATOM 896 O O . TRP A 1 114 ? 2.006 8.594 0.919 1.00 96.75 114 TRP A O 1
ATOM 906 N N . VAL A 1 115 ? 3.539 6.989 1.229 1.00 97.00 115 VAL A N 1
ATOM 907 C CA . VAL A 1 115 ? 4.237 7.640 2.347 1.00 97.00 115 VAL A CA 1
ATOM 908 C C . VAL A 1 115 ? 5.699 7.904 1.986 1.00 97.00 115 VAL A C 1
ATOM 910 O O . VAL A 1 115 ? 6.423 7.003 1.569 1.00 97.00 115 VAL A O 1
ATOM 913 N N . ASP A 1 116 ? 6.152 9.138 2.203 1.00 96.75 116 ASP A N 1
ATOM 914 C CA . ASP A 1 116 ? 7.567 9.481 2.254 1.00 96.75 116 ASP A CA 1
ATOM 915 C C . ASP A 1 116 ? 8.122 9.183 3.637 1.00 96.75 116 ASP A C 1
ATOM 917 O O . ASP A 1 116 ? 7.853 9.875 4.623 1.00 96.75 116 ASP A O 1
ATOM 921 N N . ASN A 1 117 ? 8.938 8.142 3.664 1.00 96.88 117 ASN A N 1
ATOM 922 C CA . ASN A 1 117 ? 9.742 7.739 4.795 1.00 96.88 117 ASN A CA 1
ATOM 923 C C . ASN A 1 117 ? 10.548 8.914 5.375 1.00 96.88 117 ASN A C 1
ATOM 925 O O . ASN A 1 117 ? 11.221 9.652 4.649 1.00 96.88 117 ASN A O 1
ATOM 929 N N . ALA A 1 118 ? 10.526 9.064 6.702 1.00 96.62 118 ALA A N 1
ATOM 930 C CA . ALA A 1 118 ? 11.381 10.034 7.377 1.00 96.62 118 ALA A CA 1
ATOM 931 C C . ALA A 1 118 ? 12.871 9.769 7.093 1.00 96.62 118 ALA A C 1
ATOM 933 O O . ALA A 1 118 ? 13.295 8.622 6.901 1.00 96.62 118 ALA A O 1
ATOM 934 N N . LYS A 1 119 ? 13.679 10.839 7.091 1.00 93.50 119 LYS A N 1
ATOM 935 C CA . LYS A 1 119 ? 15.124 10.757 6.808 1.00 93.50 119 LYS A CA 1
ATOM 936 C C . LYS A 1 119 ? 15.887 9.983 7.879 1.00 93.50 119 LYS A C 1
ATOM 938 O O . LYS A 1 119 ? 16.900 9.366 7.565 1.00 93.50 119 LYS A O 1
ATOM 943 N N . LYS A 1 120 ? 15.429 10.040 9.130 1.00 93.50 120 LYS A N 1
ATOM 944 C CA . LYS A 1 120 ? 15.999 9.297 10.255 1.00 93.50 120 LYS A CA 1
ATOM 945 C C . LYS A 1 120 ? 14.950 8.368 10.843 1.00 93.50 120 LYS A C 1
ATOM 947 O O . LYS A 1 120 ? 13.769 8.705 10.900 1.00 93.50 120 LYS A O 1
ATOM 952 N N . LEU A 1 121 ? 15.397 7.204 11.301 1.00 89.06 121 LEU A N 1
ATOM 953 C CA . LEU A 1 121 ? 14.533 6.263 12.000 1.00 89.06 121 LEU A CA 1
ATOM 954 C C . LEU A 1 121 ? 14.014 6.897 13.302 1.00 89.06 121 LEU A C 1
ATOM 956 O O . LEU A 1 121 ? 14.777 7.533 14.026 1.00 89.06 121 LEU A O 1
ATOM 960 N N . GLY A 1 122 ? 12.720 6.731 13.581 1.00 89.38 122 GLY A N 1
ATOM 961 C CA . GLY A 1 122 ? 12.051 7.317 14.749 1.00 89.38 122 GLY A CA 1
ATOM 962 C C . GLY A 1 122 ? 11.507 8.736 14.541 1.00 89.38 122 GLY A C 1
ATOM 963 O O . GLY A 1 122 ? 10.784 9.233 15.399 1.00 89.38 122 GLY A O 1
ATOM 964 N N . GLU A 1 123 ? 11.796 9.384 13.410 1.00 96.12 123 GLU A N 1
ATOM 965 C CA . GLU A 1 123 ? 11.124 10.626 13.012 1.00 96.12 123 GLU A CA 1
ATOM 966 C C . GLU A 1 123 ? 9.820 10.323 12.245 1.00 96.12 123 GLU A C 1
ATOM 968 O O . GLU A 1 123 ? 9.716 9.277 11.596 1.00 96.12 123 GLU A O 1
ATOM 973 N N . PRO A 1 124 ? 8.814 11.218 12.291 1.00 97.62 124 PRO A N 1
ATOM 974 C CA . PRO A 1 124 ? 7.552 11.003 11.597 1.00 97.62 124 PRO A CA 1
ATOM 975 C C . PRO A 1 124 ? 7.708 11.143 10.077 1.00 97.62 124 PRO A C 1
ATOM 977 O O . PRO A 1 124 ? 8.240 12.132 9.565 1.00 97.62 124 PRO A O 1
ATOM 980 N N . SER A 1 125 ? 7.193 10.151 9.359 1.00 97.94 125 SER A N 1
ATOM 981 C CA . SER A 1 125 ? 7.059 10.139 7.901 1.00 97.94 125 SER A CA 1
ATOM 982 C C . SER A 1 125 ? 5.951 11.092 7.437 1.00 97.94 125 SER A C 1
ATOM 984 O O . SER A 1 125 ? 5.199 11.638 8.249 1.00 97.94 125 SER A O 1
ATOM 986 N N . LYS A 1 126 ? 5.843 11.322 6.124 1.00 97.94 126 LYS A N 1
ATOM 987 C CA . LYS A 1 126 ? 4.864 12.248 5.531 1.00 97.94 126 LYS A CA 1
ATOM 988 C C . LYS A 1 126 ? 3.993 11.552 4.494 1.00 97.94 126 LYS A C 1
ATOM 990 O O . LYS A 1 126 ? 4.489 10.763 3.701 1.00 97.94 126 LYS A O 1
ATOM 995 N N . ALA A 1 127 ? 2.706 11.878 4.467 1.00 97.75 127 ALA A N 1
ATOM 996 C CA . ALA A 1 127 ? 1.827 11.472 3.376 1.00 97.75 127 ALA A CA 1
ATOM 997 C C . ALA A 1 127 ? 2.238 12.174 2.072 1.00 97.75 127 ALA A C 1
ATOM 999 O O . ALA A 1 127 ? 2.582 13.356 2.087 1.00 97.75 127 ALA A O 1
ATOM 1000 N N . ARG A 1 128 ? 2.165 11.461 0.945 1.00 96.62 128 ARG A N 1
ATOM 1001 C CA . ARG A 1 128 ? 2.444 12.023 -0.389 1.00 96.62 128 ARG A CA 1
ATOM 1002 C C . ARG A 1 128 ? 1.232 12.669 -1.049 1.00 96.62 128 ARG A C 1
ATOM 1004 O O . ARG A 1 128 ? 1.374 13.389 -2.029 1.00 96.62 128 ARG A O 1
ATOM 1011 N N . VAL A 1 129 ? 0.036 12.411 -0.523 1.00 96.62 129 VAL A N 1
ATOM 1012 C CA . VAL A 1 129 ? -1.224 12.942 -1.051 1.00 96.62 129 VAL A CA 1
ATOM 1013 C C . VAL A 1 129 ? -2.106 13.459 0.070 1.00 96.62 129 VAL A C 1
ATOM 1015 O O . VAL A 1 129 ? -2.166 12.876 1.152 1.00 96.62 129 VAL A O 1
ATOM 1018 N N . LYS A 1 130 ? -2.850 14.526 -0.231 1.00 95.25 130 LYS A N 1
ATOM 1019 C CA . LYS A 1 130 ? -3.695 15.240 0.734 1.00 95.25 130 LYS A CA 1
ATOM 1020 C C . LYS A 1 130 ? -4.687 14.331 1.466 1.00 95.25 130 LYS A C 1
ATOM 1022 O O . LYS A 1 130 ? -4.888 14.470 2.664 1.00 95.25 130 LYS A O 1
ATOM 1027 N N . ALA A 1 131 ? -5.291 13.379 0.760 1.00 96.25 131 ALA A N 1
ATOM 1028 C CA . ALA A 1 131 ? -6.279 12.470 1.338 1.00 96.25 131 ALA A CA 1
ATOM 1029 C C . ALA A 1 131 ? -5.717 11.546 2.434 1.00 96.25 131 ALA A C 1
ATOM 1031 O O . ALA A 1 131 ? -6.480 11.062 3.267 1.00 96.25 131 ALA A O 1
ATOM 1032 N N . LEU A 1 132 ? -4.399 11.323 2.464 1.00 97.81 132 LEU A N 1
ATOM 1033 C CA . LEU A 1 132 ? -3.743 10.530 3.503 1.00 97.81 132 LEU A CA 1
ATOM 1034 C C . LEU A 1 132 ? -3.244 11.373 4.685 1.00 97.81 132 LEU A C 1
ATOM 1036 O O . LEU A 1 132 ? -2.820 10.801 5.687 1.00 97.81 132 LEU A O 1
ATOM 1040 N N . GLU A 1 133 ? -3.300 12.707 4.630 1.00 97.44 133 GLU A N 1
ATOM 1041 C CA . GLU A 1 133 ? -2.883 13.560 5.749 1.00 97.44 133 GLU A CA 1
ATOM 1042 C C . GLU A 1 133 ? -3.704 13.239 7.012 1.00 97.44 133 GLU A C 1
ATOM 1044 O O . GLU A 1 133 ? -4.931 13.314 7.030 1.00 97.44 133 GLU A O 1
ATOM 1049 N N . GLY A 1 134 ? -3.023 12.812 8.082 1.00 97.38 134 GLY A N 1
ATOM 1050 C CA . GLY A 1 134 ? -3.667 12.360 9.324 1.00 97.38 134 GLY A CA 1
ATOM 1051 C C . GLY A 1 134 ? -4.376 10.997 9.239 1.00 97.38 134 GLY A C 1
ATOM 1052 O O . GLY A 1 134 ? -4.949 10.548 10.231 1.00 97.38 134 GLY A O 1
ATOM 1053 N N . LYS A 1 135 ? -4.327 10.313 8.090 1.00 97.94 135 LYS A N 1
ATOM 1054 C CA . LYS A 1 135 ? -4.943 8.996 7.831 1.00 97.94 135 LYS A CA 1
ATOM 1055 C C . LYS A 1 135 ? -3.900 7.919 7.518 1.00 97.94 135 LYS A C 1
ATOM 1057 O O . LYS A 1 135 ? -4.156 6.969 6.787 1.00 97.94 135 LYS A O 1
ATOM 1062 N N . PHE A 1 136 ? -2.717 8.045 8.102 1.00 98.25 136 PHE A N 1
ATOM 1063 C CA . PHE A 1 136 ? -1.641 7.061 8.030 1.00 98.25 136 PHE A CA 1
ATOM 1064 C C . PHE A 1 136 ? -0.920 6.975 9.378 1.00 98.25 136 PHE A C 1
ATOM 1066 O O . PHE A 1 136 ? -1.129 7.827 10.251 1.00 98.25 136 PHE A O 1
ATOM 1073 N N . ASP A 1 137 ? -0.097 5.947 9.560 1.00 98.00 137 ASP A N 1
ATOM 1074 C CA . ASP A 1 137 ? 0.833 5.877 10.686 1.00 98.00 137 ASP A CA 1
ATOM 1075 C C . ASP A 1 137 ? 2.189 6.505 10.305 1.00 98.00 137 ASP A C 1
ATOM 1077 O O . ASP A 1 137 ? 2.909 5.932 9.485 1.00 98.00 137 ASP A O 1
ATOM 1081 N N . PRO A 1 138 ? 2.576 7.659 10.887 1.00 97.81 138 PRO A N 1
ATOM 1082 C CA . PRO A 1 138 ? 3.844 8.308 10.563 1.00 97.81 138 PRO A CA 1
ATOM 1083 C C . PRO A 1 138 ? 5.077 7.520 11.021 1.00 97.81 138 PRO A C 1
ATOM 1085 O O . PRO A 1 138 ? 6.174 7.801 10.537 1.00 97.81 138 PRO A O 1
ATOM 1088 N N . PHE A 1 139 ? 4.921 6.545 11.919 1.00 97.19 139 PHE A N 1
ATOM 1089 C CA . PHE A 1 139 ? 6.016 5.710 12.417 1.00 97.19 139 PHE A CA 1
ATOM 1090 C C . PHE A 1 139 ? 6.056 4.320 11.773 1.00 97.19 139 PHE A C 1
ATOM 1092 O O . PHE A 1 139 ? 6.992 3.562 12.020 1.00 97.19 139 PHE A O 1
ATOM 1099 N N . TYR A 1 140 ? 5.094 3.996 10.906 1.00 97.56 140 TYR A N 1
ATOM 1100 C CA . TYR A 1 140 ? 5.180 2.814 10.060 1.00 97.56 140 TYR A CA 1
ATOM 1101 C C . TYR A 1 140 ? 6.095 3.099 8.863 1.00 97.56 140 TYR A C 1
ATOM 1103 O O . TYR A 1 140 ? 5.864 4.033 8.092 1.00 97.56 140 TYR A O 1
ATOM 1111 N N . ARG A 1 141 ? 7.141 2.285 8.692 1.00 96.31 141 ARG A N 1
ATOM 1112 C CA . ARG A 1 141 ? 8.104 2.436 7.595 1.00 96.31 141 ARG A CA 1
ATOM 1113 C C . ARG A 1 141 ? 7.477 1.995 6.266 1.00 96.31 141 ARG A C 1
ATOM 1115 O O . ARG A 1 141 ? 7.093 0.837 6.122 1.00 96.31 141 ARG A O 1
ATOM 1122 N N . GLY A 1 142 ? 7.426 2.893 5.282 1.00 95.69 142 GLY A N 1
ATOM 1123 C CA . GLY A 1 142 ? 7.061 2.590 3.892 1.00 95.69 142 GLY A CA 1
ATOM 1124 C C . GLY A 1 142 ? 8.125 1.759 3.165 1.00 95.69 142 GLY A C 1
ATOM 1125 O O . GLY A 1 142 ? 8.885 1.025 3.802 1.00 95.69 142 GLY A O 1
ATOM 1126 N N . TYR A 1 143 ? 8.215 1.884 1.838 1.00 94.94 143 TYR A N 1
ATOM 1127 C CA . TYR A 1 143 ? 9.184 1.131 1.025 1.00 94.94 143 TYR A CA 1
ATOM 1128 C C . TYR A 1 143 ? 10.635 1.358 1.470 1.00 94.94 143 TYR A C 1
ATOM 1130 O O . TYR A 1 143 ? 11.127 2.489 1.446 1.00 94.94 143 TYR A O 1
ATOM 1138 N N . ASP A 1 144 ? 11.289 0.282 1.905 1.00 94.25 144 ASP A N 1
ATOM 1139 C CA . ASP A 1 144 ? 12.678 0.250 2.370 1.00 94.25 144 ASP A CA 1
ATOM 1140 C C . ASP A 1 144 ? 13.102 -1.223 2.528 1.00 94.25 144 ASP A C 1
ATOM 1142 O O . ASP A 1 144 ? 12.654 -1.882 3.468 1.00 94.25 144 ASP A O 1
ATOM 1146 N N . LEU A 1 145 ? 13.898 -1.758 1.596 1.00 94.50 145 LEU A N 1
ATOM 1147 C CA . LEU A 1 145 ? 14.315 -3.171 1.617 1.00 94.50 145 LEU A CA 1
ATOM 1148 C C . LEU A 1 145 ? 15.368 -3.470 2.697 1.00 94.50 145 LEU A C 1
ATOM 1150 O O . LEU A 1 145 ? 15.525 -4.624 3.088 1.00 94.50 145 LEU A O 1
ATOM 1154 N N . ASP A 1 146 ? 16.033 -2.442 3.233 1.00 94.50 146 ASP A N 1
ATOM 1155 C CA . ASP A 1 146 ? 16.969 -2.589 4.353 1.00 94.50 146 ASP A CA 1
ATOM 1156 C C . ASP A 1 146 ? 16.233 -2.662 5.704 1.00 94.50 146 ASP A C 1
ATOM 1158 O O . ASP A 1 146 ? 16.811 -3.036 6.729 1.00 94.50 146 ASP A O 1
ATOM 1162 N N . TYR A 1 147 ? 14.942 -2.313 5.728 1.00 94.56 147 TYR A N 1
ATOM 1163 C CA . TYR A 1 147 ? 14.093 -2.431 6.908 1.00 94.56 147 TYR A CA 1
ATOM 1164 C C . TYR A 1 147 ? 13.302 -3.754 6.870 1.00 94.56 147 TYR A C 1
ATOM 1166 O O . TYR A 1 147 ? 12.578 -3.991 5.899 1.00 94.56 147 TYR A O 1
ATOM 1174 N N . PRO A 1 148 ? 13.381 -4.621 7.900 1.00 95.00 148 PRO A N 1
ATOM 1175 C CA . PRO A 1 148 ? 12.712 -5.924 7.881 1.00 95.00 148 PRO A CA 1
ATOM 1176 C C . PRO A 1 148 ? 11.187 -5.841 8.005 1.00 95.00 148 PRO A C 1
ATOM 1178 O O . PRO A 1 148 ? 10.660 -5.096 8.835 1.00 95.00 148 PRO A O 1
ATOM 1181 N N . ASP A 1 149 ? 10.469 -6.709 7.293 1.00 95.25 149 ASP A N 1
ATOM 1182 C CA . ASP A 1 149 ? 9.004 -6.793 7.387 1.00 95.25 149 ASP A CA 1
ATOM 1183 C C . ASP A 1 149 ? 8.500 -7.285 8.738 1.00 95.25 149 ASP A C 1
ATOM 1185 O O . ASP A 1 149 ? 7.436 -6.861 9.181 1.00 95.25 149 ASP A O 1
ATOM 1189 N N . VAL A 1 150 ? 9.299 -8.065 9.470 1.00 95.12 150 VAL A N 1
ATOM 1190 C CA . VAL A 1 150 ? 8.992 -8.416 10.866 1.00 95.12 150 VAL A CA 1
ATOM 1191 C C . VAL A 1 150 ? 8.831 -7.155 11.721 1.00 95.12 150 VAL A C 1
ATOM 1193 O O . VAL A 1 150 ? 7.911 -7.073 12.527 1.00 95.12 150 VAL A O 1
ATOM 1196 N N . LYS A 1 151 ? 9.662 -6.126 11.502 1.00 96.25 151 LYS A N 1
ATOM 1197 C CA . LYS A 1 151 ? 9.569 -4.857 12.238 1.00 96.25 151 LYS A CA 1
ATOM 1198 C C . LYS A 1 151 ? 8.362 -4.021 11.812 1.00 96.25 151 LYS A C 1
ATOM 1200 O O . LYS A 1 151 ? 7.748 -3.364 12.650 1.00 96.25 151 LYS A O 1
ATOM 1205 N N . ARG A 1 152 ? 7.975 -4.081 10.534 1.00 96.94 152 ARG A N 1
ATOM 1206 C CA . ARG A 1 152 ? 6.719 -3.482 10.054 1.00 96.94 152 ARG A CA 1
ATOM 1207 C C . ARG A 1 152 ? 5.498 -4.160 10.674 1.00 96.94 152 ARG A C 1
ATOM 1209 O O . ARG A 1 152 ? 4.603 -3.475 11.161 1.00 96.94 152 ARG A O 1
ATOM 1216 N N . ALA A 1 153 ? 5.490 -5.490 10.704 1.00 96.81 153 ALA A N 1
ATOM 1217 C CA . ALA A 1 153 ? 4.428 -6.280 11.310 1.00 96.81 153 ALA A CA 1
ATOM 1218 C C . ALA A 1 153 ? 4.313 -6.012 12.819 1.00 96.81 153 ALA A C 1
ATOM 1220 O O . ALA A 1 153 ? 3.208 -5.775 13.295 1.00 96.81 153 ALA A O 1
ATOM 1221 N N . GLU A 1 154 ? 5.431 -5.958 13.555 1.00 97.69 154 GLU A N 1
ATOM 1222 C CA . GLU A 1 154 ? 5.452 -5.553 14.971 1.00 97.69 154 GLU A CA 1
ATOM 1223 C C . GLU A 1 154 ? 4.768 -4.189 15.167 1.00 97.69 154 GLU A C 1
ATOM 1225 O O . GLU A 1 154 ? 3.849 -4.071 15.977 1.00 97.69 154 GLU A O 1
ATOM 1230 N N . ARG A 1 155 ? 5.134 -3.177 14.365 1.00 97.50 155 ARG A N 1
ATOM 1231 C CA . ARG A 1 155 ? 4.517 -1.844 14.437 1.00 97.50 155 ARG A CA 1
ATOM 1232 C C . ARG A 1 155 ? 3.021 -1.860 14.111 1.00 97.50 155 ARG A C 1
ATOM 1234 O O . ARG A 1 155 ? 2.239 -1.164 14.755 1.00 97.50 155 ARG A O 1
ATOM 1241 N N . PHE A 1 156 ? 2.602 -2.638 13.116 1.00 98.12 156 PHE A N 1
ATOM 1242 C CA . PHE A 1 156 ? 1.182 -2.780 12.792 1.00 98.12 156 PHE A CA 1
ATOM 1243 C C . PHE A 1 156 ? 0.403 -3.438 13.939 1.00 98.12 156 PHE A C 1
ATOM 1245 O O . PHE A 1 156 ? -0.677 -2.966 14.290 1.00 98.12 156 PHE A O 1
ATOM 1252 N N . LEU A 1 157 ? 0.968 -4.471 14.570 1.00 98.25 157 LEU A N 1
ATOM 1253 C CA . LEU A 1 157 ? 0.360 -5.149 15.716 1.00 98.25 157 LEU A CA 1
ATOM 1254 C C . LEU A 1 157 ? 0.220 -4.228 16.937 1.00 98.25 157 LEU A C 1
ATOM 1256 O O . LEU A 1 157 ? -0.782 -4.323 17.641 1.00 98.25 157 LEU A O 1
ATOM 1260 N N . GLU A 1 158 ? 1.151 -3.295 17.165 1.00 98.25 158 GLU A N 1
ATOM 1261 C CA . GLU A 1 158 ? 0.989 -2.250 18.190 1.00 98.25 158 GLU A CA 1
ATOM 1262 C C . GLU A 1 158 ? -0.255 -1.382 17.935 1.00 98.25 158 GLU A C 1
ATOM 1264 O O . GLU A 1 158 ? -1.002 -1.061 18.862 1.00 98.25 158 GLU A O 1
ATOM 1269 N N . GLU A 1 159 ? -0.501 -1.003 16.677 1.00 97.69 159 GLU A N 1
ATOM 1270 C CA . GLU A 1 159 ? -1.674 -0.207 16.305 1.00 97.69 159 GLU A CA 1
ATOM 1271 C C . GLU A 1 159 ? -2.969 -1.023 16.422 1.00 97.69 159 GLU A C 1
ATOM 1273 O O . GLU A 1 159 ? -3.970 -0.485 16.897 1.00 97.69 159 GLU A O 1
ATOM 1278 N N . VAL A 1 160 ? -2.949 -2.312 16.059 1.00 98.12 160 VAL A N 1
ATOM 1279 C CA . VAL A 1 160 ? -4.079 -3.233 16.278 1.00 98.12 160 VAL A CA 1
ATOM 1280 C C . VAL A 1 160 ? -4.396 -3.345 17.769 1.00 98.12 160 VAL A C 1
ATOM 1282 O O . VAL A 1 160 ? -5.534 -3.097 18.156 1.00 98.12 160 VAL A O 1
ATOM 1285 N N . ALA A 1 161 ? -3.396 -3.599 18.617 1.00 98.50 161 ALA A N 1
ATOM 1286 C CA . ALA A 1 161 ? -3.578 -3.680 20.067 1.00 98.50 161 ALA A CA 1
ATOM 1287 C C . ALA A 1 161 ? -4.134 -2.371 20.659 1.00 98.50 161 ALA A C 1
ATOM 1289 O O . ALA A 1 161 ? -4.978 -2.390 21.561 1.00 98.50 161 ALA A O 1
ATOM 1290 N N . ARG A 1 162 ? -3.711 -1.211 20.133 1.00 97.94 162 ARG A N 1
ATOM 1291 C CA . ARG A 1 162 ? -4.319 0.077 20.498 1.00 97.94 162 ARG A CA 1
ATOM 1292 C C . ARG A 1 162 ? -5.800 0.115 20.113 1.00 97.94 162 ARG A C 1
ATOM 1294 O O . ARG A 1 162 ? -6.617 0.493 20.947 1.00 97.94 162 ARG A O 1
ATOM 1301 N N . PHE A 1 163 ? -6.161 -0.267 18.887 1.00 98.00 163 PHE A N 1
ATOM 1302 C CA . PHE A 1 163 ? -7.559 -0.258 18.441 1.00 98.00 163 PHE A CA 1
ATOM 1303 C C . PHE A 1 163 ? -8.446 -1.251 19.194 1.00 98.00 163 PHE A C 1
ATOM 1305 O O . PHE A 1 163 ? -9.612 -0.950 19.428 1.00 98.00 163 PHE A O 1
ATOM 1312 N N . GLU A 1 164 ? -7.926 -2.403 19.610 1.00 98.12 164 GLU A N 1
ATOM 1313 C CA . GLU A 1 164 ? -8.670 -3.346 20.456 1.00 98.12 164 GLU A CA 1
ATOM 1314 C C . GLU A 1 164 ? -9.030 -2.729 21.814 1.00 98.12 164 GLU A C 1
ATOM 1316 O O . GLU A 1 164 ? -10.111 -2.974 22.349 1.00 98.12 164 GLU A O 1
ATOM 1321 N N . LYS A 1 165 ? -8.144 -1.888 22.360 1.00 98.19 165 LYS A N 1
ATOM 1322 C CA . LYS A 1 165 ? -8.354 -1.198 23.637 1.00 98.19 165 LYS A CA 1
ATOM 1323 C C . LYS A 1 165 ? -9.231 0.048 23.513 1.00 98.19 165 LYS A C 1
ATOM 1325 O O . LYS A 1 165 ? -10.052 0.312 24.389 1.00 98.19 165 LYS A O 1
ATOM 1330 N N . GLU A 1 166 ? -9.005 0.854 22.482 1.00 97.75 166 GLU A N 1
ATOM 1331 C CA . GLU A 1 166 ? -9.580 2.200 22.346 1.00 97.75 166 GLU A CA 1
ATOM 1332 C C . GLU A 1 166 ? -10.768 2.251 21.371 1.00 97.75 166 GLU A C 1
ATOM 1334 O O . GLU A 1 166 ? -11.506 3.235 21.336 1.00 97.75 166 GLU A O 1
ATOM 1339 N N . GLY A 1 167 ? -10.977 1.191 20.590 1.00 96.62 167 GLY A N 1
ATOM 1340 C CA . GLY A 1 167 ? -11.880 1.184 19.446 1.00 96.62 167 GLY A CA 1
ATOM 1341 C C . GLY A 1 167 ? -11.314 1.959 18.252 1.00 96.62 167 GLY A C 1
ATOM 1342 O O . GLY A 1 167 ? -10.140 2.324 18.198 1.00 96.62 167 GLY A O 1
ATOM 1343 N N . GLY A 1 168 ? -12.167 2.219 17.258 1.00 95.06 168 GLY A N 1
ATOM 1344 C CA . GLY A 1 168 ? -11.814 3.086 16.129 1.00 95.06 168 GLY A CA 1
ATOM 1345 C C . GLY A 1 168 ? -10.890 2.461 15.080 1.00 95.06 168 GLY A C 1
ATOM 1346 O O . GLY A 1 168 ? -10.273 3.203 14.314 1.00 95.06 168 GLY A O 1
ATOM 1347 N N . MET A 1 169 ? -10.808 1.126 15.014 1.00 96.94 169 MET A N 1
ATOM 1348 C CA . MET A 1 169 ? -10.135 0.442 13.908 1.00 96.94 169 MET A CA 1
ATOM 1349 C C . MET A 1 169 ? -10.717 0.924 12.564 1.00 96.94 169 MET A C 1
ATOM 1351 O O . MET A 1 169 ? -11.944 0.992 12.419 1.00 96.94 169 MET A O 1
ATOM 1355 N N . PRO A 1 170 ? -9.873 1.299 11.585 1.00 97.94 170 PRO A N 1
ATOM 1356 C CA . PRO A 1 170 ? -10.347 1.723 10.274 1.00 97.94 170 PRO A CA 1
ATOM 1357 C C . PRO A 1 170 ? -11.041 0.565 9.548 1.00 97.94 170 PRO A C 1
ATOM 1359 O O . PRO A 1 170 ? -10.612 -0.583 9.636 1.00 97.94 170 PRO A O 1
ATOM 1362 N N . GLN A 1 171 ? -12.093 0.880 8.795 1.00 98.25 171 GLN A N 1
ATOM 1363 C CA . GLN A 1 171 ? -12.802 -0.094 7.964 1.00 98.25 171 GLN A CA 1
ATOM 1364 C C . GLN A 1 171 ? -11.940 -0.593 6.794 1.00 98.25 171 GLN A C 1
ATOM 1366 O O . GLN A 1 171 ? -12.119 -1.722 6.351 1.00 98.25 171 GLN A O 1
ATOM 1371 N N . LEU A 1 172 ? -11.003 0.231 6.310 1.00 98.19 172 LEU A N 1
ATOM 1372 C CA . LEU A 1 172 ? -9.995 -0.142 5.317 1.00 98.19 172 LEU A CA 1
ATOM 1373 C C . LEU A 1 172 ? -8.581 0.123 5.855 1.00 98.19 172 LEU A C 1
ATOM 1375 O O . LEU A 1 172 ? -8.228 1.266 6.148 1.00 98.19 172 LEU A O 1
ATOM 1379 N N . SER A 1 173 ? -7.750 -0.915 5.904 1.00 97.75 173 SER A N 1
ATOM 1380 C CA . SER A 1 173 ? -6.313 -0.801 6.184 1.00 97.75 173 SER A CA 1
ATOM 1381 C C . SER A 1 173 ? -5.511 -1.263 4.977 1.00 97.75 173 SER A C 1
ATOM 1383 O O . SER A 1 173 ? -5.759 -2.348 4.460 1.00 97.75 173 SER A O 1
ATOM 1385 N N . ILE A 1 174 ? -4.529 -0.466 4.559 1.00 97.50 174 ILE A N 1
ATOM 1386 C CA . ILE A 1 174 ? -3.580 -0.833 3.499 1.00 97.50 174 ILE A CA 1
ATOM 1387 C C . ILE A 1 174 ? -2.213 -1.009 4.146 1.00 97.50 174 ILE A C 1
ATOM 1389 O O . ILE A 1 174 ? -1.686 -0.047 4.701 1.00 97.50 174 ILE A O 1
ATOM 1393 N N . VAL A 1 175 ? -1.661 -2.222 4.106 1.00 97.00 175 VAL A N 1
ATOM 1394 C CA . VAL A 1 175 ? -0.420 -2.586 4.807 1.00 97.00 175 VAL A CA 1
ATOM 1395 C C . VAL A 1 175 ? 0.637 -3.021 3.803 1.00 97.00 175 VAL A C 1
ATOM 1397 O O . VAL A 1 175 ? 0.445 -4.003 3.092 1.00 97.00 175 VAL A O 1
ATOM 1400 N N . ARG A 1 176 ? 1.756 -2.289 3.742 1.00 94.94 176 ARG A N 1
ATOM 1401 C CA . ARG A 1 176 ? 2.868 -2.586 2.828 1.00 94.94 176 ARG A CA 1
ATOM 1402 C C . ARG A 1 176 ? 3.935 -3.433 3.522 1.00 94.94 176 ARG A C 1
ATOM 1404 O O . ARG A 1 176 ? 4.522 -2.977 4.503 1.00 94.94 176 ARG A O 1
ATOM 1411 N N . LEU A 1 177 ? 4.210 -4.617 2.977 1.00 94.75 177 LEU A N 1
ATOM 1412 C CA . LEU A 1 177 ? 5.269 -5.549 3.391 1.00 94.75 177 LEU A CA 1
ATOM 1413 C C . LEU A 1 177 ? 6.114 -5.888 2.145 1.00 94.75 177 LEU A C 1
ATOM 1415 O O . LEU A 1 177 ? 5.739 -6.787 1.397 1.00 94.75 177 LEU A O 1
ATOM 1419 N N . PRO A 1 178 ? 7.127 -5.062 1.807 1.00 92.31 178 PRO A N 1
ATOM 1420 C CA . PRO A 1 178 ? 7.817 -5.139 0.517 1.00 92.31 178 PRO A CA 1
ATOM 1421 C C . PRO A 1 178 ? 9.025 -6.088 0.480 1.00 92.31 178 PRO A C 1
ATOM 1423 O O . PRO A 1 178 ? 9.711 -6.096 -0.535 1.00 92.31 178 PRO A O 1
ATOM 1426 N N . ASN A 1 179 ? 9.356 -6.777 1.573 1.00 84.69 179 ASN A N 1
ATOM 1427 C CA . ASN A 1 179 ? 10.522 -7.656 1.667 1.00 84.69 179 ASN A CA 1
ATOM 1428 C C . ASN A 1 179 ? 10.040 -9.106 1.481 1.00 84.69 179 ASN A C 1
ATOM 1430 O O . ASN A 1 179 ? 9.698 -9.778 2.458 1.00 84.69 179 ASN A O 1
ATOM 1434 N N . ASP A 1 180 ? 9.903 -9.510 0.216 1.00 65.56 180 ASP A N 1
ATOM 1435 C CA . ASP A 1 180 ? 9.362 -10.796 -0.238 1.00 65.56 180 ASP A CA 1
ATOM 1436 C C . ASP A 1 180 ? 10.349 -11.972 -0.149 1.00 65.56 180 ASP A C 1
ATOM 1438 O O . ASP A 1 180 ? 11.564 -11.794 -0.394 1.00 65.56 180 ASP A O 1
#

Secondary structure (DSSP, 8-state):
--TT-TTTT--GGG-SS-TTT-HHHHHHHHHS---SS-----SSHHHHHHHHHHS---HHHHHHHHHHHS--TTSS------TTTTHHHHS-SS--HHHHHHHTT--EEEESTTEE--SSTTSPPEESSGGGTTSB-TTS--S-TTS-HHHHHHHHHHHHHHHHHH----SEEEE-----